Protein AF-A0A3D3WA96-F1 (afdb_monomer_lite)

Secondary structure (DSSP, 8-state):
--HHHHHHHHHHHHHHHHHHHHHSTHHHHHHHHHHHHHHT--SSPSPHHHHHHHHHHHHHHHHHHHHHH-

Foldseek 3Di:
DDPVVVVVVVVCVVCVVVVVCVVFCLVVQLVVVVVVVVVVVDPQPPPSVVSSVVSVVVRCVVCVVVVVVD

Structure (mmCIF, N/CA/C/O backbone):
data_AF-A0A3D3WA96-F1
#
_entry.id   AF-A0A3D3WA96-F1
#
loop_
_atom_site.group_PDB
_atom_site.id
_atom_site.type_symbol
_atom_site.label_atom_id
_atom_site.label_alt_id
_atom_site.label_comp_id
_atom_site.label_asym_id
_atom_site.label_entity_id
_atom_site.label_seq_id
_atom_site.pdbx_PDB_ins_code
_atom_site.Cartn_x
_atom_site.Cartn_y
_atom_site.Cartn_z
_atom_site.occupancy
_atom_site.B_iso_or_equiv
_atom_site.auth_seq_id
_atom_site.auth_comp_id
_atom_site.auth_asym_id
_atom_site.auth_atom_id
_atom_site.pdbx_PDB_model_num
ATOM 1 N N . MET A 1 1 ? 27.274 -13.659 -15.838 1.00 67.88 1 MET A N 1
ATOM 2 C CA . MET A 1 1 ? 26.668 -12.609 -14.999 1.00 67.88 1 MET A CA 1
ATOM 3 C C . MET A 1 1 ? 27.759 -12.044 -14.117 1.00 67.88 1 MET A C 1
ATOM 5 O O . MET A 1 1 ? 28.296 -12.784 -13.298 1.00 67.88 1 MET A O 1
ATOM 9 N N . GLY A 1 2 ? 28.169 -10.801 -14.357 1.00 90.62 2 GLY A N 1
ATOM 10 C CA . GLY A 1 2 ? 29.120 -10.124 -13.482 1.00 90.62 2 GLY A CA 1
ATOM 11 C C . GLY A 1 2 ? 28.487 -9.831 -12.122 1.00 90.62 2 GLY A C 1
ATOM 12 O O . GLY A 1 2 ? 27.267 -9.757 -11.992 1.00 90.62 2 GLY A O 1
ATOM 13 N N . VAL A 1 3 ? 29.317 -9.634 -11.097 1.00 92.00 3 VAL A N 1
ATOM 14 C CA . VAL A 1 3 ? 28.860 -9.245 -9.748 1.00 92.00 3 VAL A CA 1
ATOM 15 C C . VAL A 1 3 ? 28.045 -7.945 -9.777 1.00 92.00 3 VAL A C 1
ATOM 17 O O . VAL A 1 3 ? 27.104 -7.787 -9.004 1.00 92.00 3 VAL A O 1
ATOM 20 N N . LEU A 1 4 ? 28.374 -7.044 -10.712 1.00 91.62 4 LEU A N 1
ATOM 21 C CA . LEU A 1 4 ? 27.648 -5.797 -10.946 1.00 91.62 4 LEU A CA 1
ATOM 22 C C . LEU A 1 4 ? 26.223 -6.041 -11.473 1.00 91.62 4 LEU A C 1
ATOM 24 O O . LEU A 1 4 ? 25.286 -5.409 -10.993 1.00 91.62 4 LEU A O 1
ATOM 28 N N . ASP A 1 5 ? 26.043 -6.996 -12.390 1.00 91.12 5 ASP A N 1
ATOM 29 C CA . ASP A 1 5 ? 24.727 -7.339 -12.951 1.00 91.12 5 ASP A CA 1
ATOM 30 C C . ASP A 1 5 ? 23.802 -7.912 -11.869 1.00 91.12 5 ASP A C 1
ATOM 32 O O . ASP A 1 5 ? 22.630 -7.550 -11.780 1.00 91.12 5 ASP A O 1
ATOM 36 N N . ILE A 1 6 ? 24.348 -8.773 -11.001 1.00 93.44 6 ILE A N 1
ATOM 37 C CA . ILE A 1 6 ? 23.617 -9.360 -9.867 1.00 93.44 6 ILE A CA 1
ATOM 38 C C . ILE A 1 6 ? 23.205 -8.267 -8.873 1.00 93.44 6 ILE A C 1
ATOM 40 O O . ILE A 1 6 ? 22.071 -8.267 -8.394 1.00 93.44 6 ILE A O 1
ATOM 44 N N . LEU A 1 7 ? 24.101 -7.314 -8.591 1.00 93.81 7 LEU A N 1
ATOM 45 C CA . LEU A 1 7 ? 23.813 -6.165 -7.730 1.00 93.81 7 LEU A CA 1
ATOM 46 C C . LEU A 1 7 ? 22.661 -5.317 -8.280 1.00 93.81 7 LEU A C 1
ATOM 48 O O . LEU A 1 7 ? 21.714 -5.026 -7.553 1.00 93.81 7 LEU A O 1
ATOM 52 N N . ILE A 1 8 ? 22.708 -4.962 -9.565 1.00 93.25 8 ILE A N 1
ATOM 53 C CA . ILE A 1 8 ? 21.659 -4.164 -10.213 1.00 93.25 8 ILE A CA 1
ATOM 54 C C . ILE A 1 8 ? 20.318 -4.913 -10.197 1.00 93.25 8 ILE A C 1
ATOM 56 O O . ILE A 1 8 ? 19.281 -4.328 -9.881 1.00 93.25 8 ILE A O 1
ATOM 60 N N . MET A 1 9 ? 20.328 -6.219 -10.459 1.00 92.56 9 MET A N 1
ATOM 61 C CA . MET A 1 9 ? 19.121 -7.046 -10.454 1.00 92.56 9 MET A CA 1
ATOM 62 C C . MET A 1 9 ? 18.468 -7.133 -9.065 1.00 92.56 9 MET A C 1
ATOM 64 O O . MET A 1 9 ? 17.248 -7.015 -8.951 1.00 92.56 9 MET A O 1
ATOM 68 N N . MET A 1 10 ? 19.266 -7.261 -8.000 1.00 93.56 10 MET A N 1
ATOM 69 C CA . MET A 1 10 ? 18.778 -7.241 -6.613 1.00 93.56 10 MET A CA 1
ATOM 70 C C . MET A 1 10 ? 18.086 -5.918 -6.262 1.00 93.56 10 MET A C 1
ATOM 72 O O . MET A 1 10 ? 17.028 -5.920 -5.627 1.00 93.56 10 MET A O 1
ATOM 76 N N . VAL A 1 11 ? 18.656 -4.790 -6.697 1.00 93.00 11 VAL A N 1
ATOM 77 C CA . VAL A 1 11 ? 18.075 -3.458 -6.469 1.00 93.00 11 VAL A CA 1
ATOM 78 C C . VAL A 1 11 ? 16.704 -3.347 -7.134 1.00 93.00 11 VAL A C 1
ATOM 80 O O . VAL A 1 11 ? 15.747 -2.915 -6.490 1.00 93.00 11 VAL A O 1
ATOM 83 N N . ILE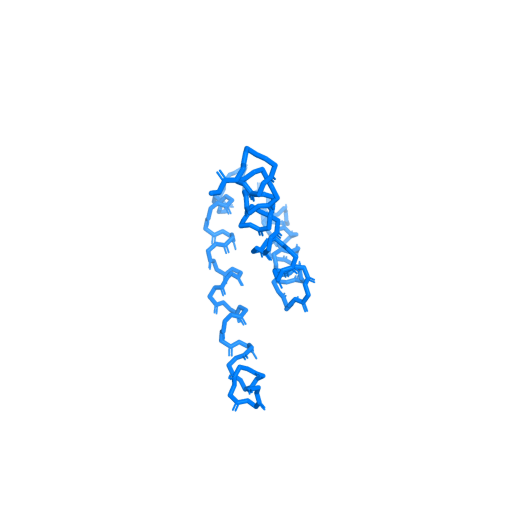 A 1 12 ? 16.583 -3.794 -8.386 1.00 93.50 12 ILE A N 1
ATOM 84 C CA . ILE A 1 12 ? 15.322 -3.750 -9.139 1.00 93.50 12 ILE A CA 1
ATOM 85 C C . ILE A 1 12 ? 14.253 -4.628 -8.477 1.00 93.50 12 ILE A C 1
ATOM 87 O O . ILE A 1 12 ? 13.127 -4.174 -8.295 1.00 93.50 12 ILE A O 1
ATOM 91 N N . ILE A 1 13 ? 14.595 -5.852 -8.066 1.00 93.44 13 ILE A N 1
ATOM 92 C CA . ILE A 1 13 ? 13.645 -6.774 -7.419 1.00 93.44 13 ILE A CA 1
ATOM 93 C C . ILE A 1 13 ? 13.183 -6.238 -6.056 1.00 93.44 13 ILE A C 1
ATOM 95 O O . ILE A 1 13 ? 12.021 -6.401 -5.694 1.00 93.44 13 ILE A O 1
ATOM 99 N N . THR A 1 14 ? 14.066 -5.567 -5.312 1.00 92.06 14 THR A N 1
ATOM 100 C CA . THR A 1 14 ? 13.747 -5.038 -3.976 1.00 92.06 14 THR A CA 1
ATOM 101 C C . THR A 1 14 ? 12.930 -3.743 -4.041 1.00 92.06 14 THR A C 1
ATOM 103 O O . THR A 1 14 ? 11.981 -3.563 -3.277 1.00 92.06 14 THR A O 1
ATOM 106 N N . LEU A 1 15 ? 13.267 -2.823 -4.952 1.00 93.12 15 LEU A N 1
ATOM 107 C CA . LEU A 1 15 ? 12.592 -1.522 -5.069 1.00 93.12 15 LEU A CA 1
ATOM 108 C C . LEU A 1 15 ? 11.360 -1.549 -5.977 1.00 93.12 15 LEU A C 1
ATOM 110 O O . LEU A 1 15 ? 10.420 -0.792 -5.738 1.00 93.12 15 LEU A O 1
ATOM 114 N N . GLY A 1 16 ? 11.343 -2.426 -6.981 1.00 91.56 16 GLY A N 1
ATOM 115 C CA . GLY A 1 16 ? 10.243 -2.594 -7.931 1.00 91.56 16 GLY A CA 1
ATOM 116 C C . GLY A 1 16 ? 8.856 -2.689 -7.283 1.00 91.56 16 GLY A C 1
ATOM 117 O O . GLY A 1 16 ? 7.998 -1.866 -7.614 1.00 91.56 16 GLY A O 1
ATOM 118 N N . PRO A 1 17 ? 8.613 -3.611 -6.328 1.00 87.19 17 PRO A N 1
ATOM 119 C CA . PRO A 1 17 ? 7.300 -3.734 -5.696 1.00 87.19 17 PRO A CA 1
ATOM 120 C C . PRO A 1 17 ? 6.920 -2.478 -4.906 1.00 87.19 17 PRO A C 1
ATOM 122 O O . PRO A 1 17 ? 5.771 -2.049 -4.945 1.00 87.19 17 PRO A O 1
ATOM 125 N N . THR A 1 18 ? 7.877 -1.837 -4.237 1.00 89.81 18 THR A N 1
ATOM 126 C CA . THR A 1 18 ? 7.621 -0.633 -3.434 1.00 89.81 18 THR A CA 1
ATOM 127 C C . THR A 1 18 ? 7.198 0.546 -4.310 1.00 89.81 18 THR A C 1
ATOM 129 O O . THR A 1 18 ? 6.242 1.249 -3.985 1.00 89.81 18 THR A O 1
ATOM 132 N N . ILE A 1 19 ? 7.867 0.740 -5.450 1.00 91.25 19 ILE A N 1
ATOM 133 C CA . ILE A 1 19 ? 7.509 1.782 -6.422 1.00 91.25 19 ILE A CA 1
ATOM 134 C C . ILE A 1 19 ? 6.125 1.511 -7.014 1.00 91.25 19 ILE A C 1
ATOM 136 O O . ILE A 1 19 ? 5.309 2.428 -7.085 1.00 91.25 19 ILE A O 1
ATOM 140 N N . LEU A 1 20 ? 5.827 0.256 -7.367 1.00 89.81 20 LEU A N 1
ATOM 141 C CA . LEU A 1 20 ? 4.499 -0.133 -7.843 1.00 89.81 20 LEU A CA 1
ATOM 142 C C . LEU A 1 20 ? 3.404 0.225 -6.835 1.00 89.81 20 LEU A C 1
ATOM 144 O O . LEU A 1 20 ? 2.414 0.853 -7.202 1.00 89.81 20 LEU A O 1
ATOM 148 N N . LEU A 1 21 ? 3.597 -0.104 -5.556 1.00 91.94 21 LEU A N 1
ATOM 149 C CA . LEU A 1 21 ? 2.630 0.236 -4.514 1.00 91.94 21 LEU A CA 1
ATOM 150 C C . LEU A 1 21 ? 2.428 1.754 -4.390 1.00 91.94 21 LEU A C 1
ATOM 152 O O . LEU A 1 21 ? 1.286 2.198 -4.279 1.00 91.94 21 LEU A O 1
ATOM 156 N N . MET A 1 22 ? 3.497 2.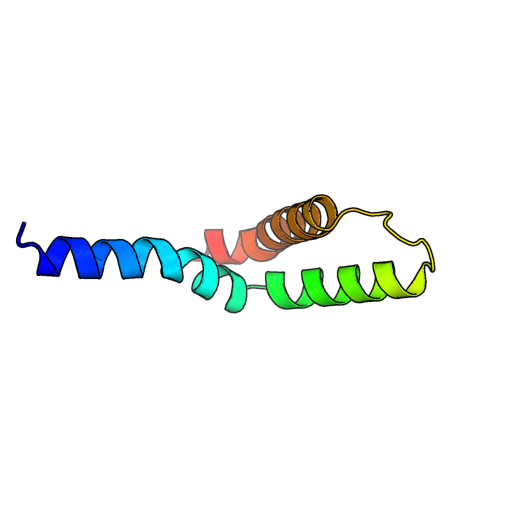553 -4.485 1.00 90.75 22 MET A N 1
ATOM 157 C CA . MET A 1 22 ? 3.410 4.019 -4.425 1.00 90.75 22 MET A CA 1
ATOM 158 C C . MET A 1 22 ? 2.642 4.636 -5.602 1.00 90.75 22 MET A C 1
ATOM 160 O O . MET A 1 22 ? 1.963 5.644 -5.413 1.00 90.75 22 MET A O 1
ATOM 164 N N . MET A 1 23 ? 2.718 4.026 -6.786 1.00 89.81 23 MET A N 1
ATOM 165 C CA . MET A 1 23 ? 2.031 4.483 -8.002 1.00 89.81 23 MET A CA 1
ATOM 166 C C . MET A 1 23 ? 0.543 4.093 -8.050 1.00 89.81 23 MET A C 1
ATOM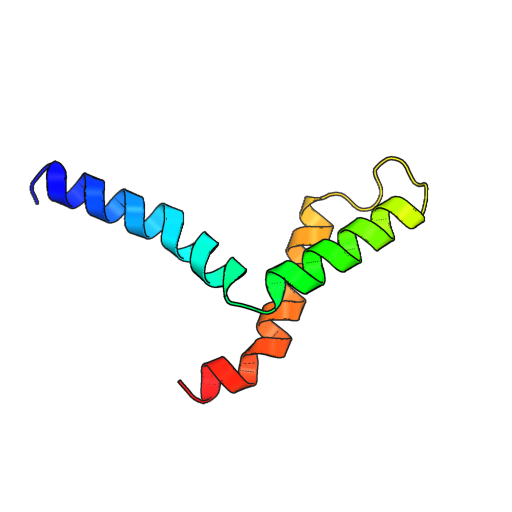 168 O O . MET A 1 23 ? -0.190 4.570 -8.914 1.00 89.81 23 MET A O 1
ATOM 172 N N . THR A 1 24 ? 0.079 3.234 -7.138 1.00 92.19 24 THR A N 1
ATOM 173 C CA . THR A 1 24 ? -1.304 2.721 -7.108 1.00 92.19 24 THR A CA 1
ATOM 174 C C . THR A 1 24 ? -2.153 3.386 -6.015 1.00 92.19 24 THR A C 1
ATOM 176 O O . THR A 1 24 ? -1.688 4.218 -5.232 1.00 92.19 24 THR A O 1
ATOM 179 N N . SER A 1 25 ? -3.422 2.979 -5.899 1.00 91.38 25 SER A N 1
ATOM 180 C CA . SER A 1 25 ? -4.324 3.396 -4.815 1.00 91.38 25 SER A CA 1
ATOM 181 C C . SER A 1 25 ? -3.893 2.939 -3.411 1.00 91.38 25 SER A C 1
ATOM 183 O O . SER A 1 25 ? -4.460 3.422 -2.426 1.00 91.38 25 SER A O 1
ATOM 185 N N . PHE A 1 26 ? -2.900 2.047 -3.296 1.00 95.06 26 PHE A N 1
ATOM 186 C CA . PHE A 1 26 ? -2.461 1.451 -2.031 1.00 95.06 26 PHE A CA 1
ATOM 187 C C . PHE A 1 26 ? -2.115 2.488 -0.963 1.00 95.06 26 PHE A C 1
ATOM 189 O O . PHE A 1 26 ? -2.637 2.419 0.152 1.00 95.06 26 PHE A O 1
ATOM 196 N N . THR A 1 27 ? -1.310 3.495 -1.312 1.00 93.50 27 THR A N 1
ATOM 197 C CA . THR A 1 27 ? -0.867 4.540 -0.376 1.00 93.50 27 THR A CA 1
ATOM 198 C C . THR A 1 27 ? -2.045 5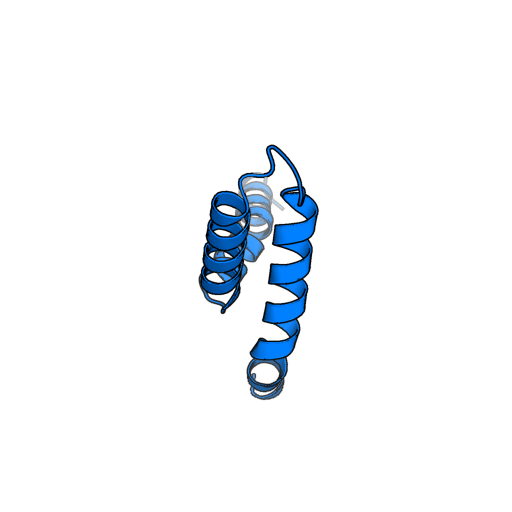.270 0.271 1.00 93.50 27 THR A C 1
ATOM 200 O O . THR A 1 27 ? -2.061 5.481 1.481 1.00 93.50 27 THR A O 1
ATOM 203 N N . ARG A 1 28 ? -3.077 5.617 -0.509 1.00 94.69 28 ARG A N 1
ATOM 204 C CA . ARG A 1 28 ? -4.258 6.327 0.012 1.00 94.69 28 ARG A CA 1
ATOM 205 C C . ARG A 1 28 ? -5.060 5.449 0.969 1.00 94.69 28 ARG A C 1
ATOM 207 O O . ARG A 1 28 ? -5.440 5.908 2.042 1.00 94.69 28 ARG A O 1
ATOM 214 N N . ILE A 1 29 ? -5.278 4.186 0.607 1.00 95.44 29 ILE A N 1
ATOM 215 C CA . ILE A 1 29 ? -6.070 3.248 1.413 1.00 95.44 29 ILE A CA 1
ATOM 216 C C . ILE A 1 29 ? -5.368 2.952 2.741 1.00 95.44 29 ILE A C 1
ATOM 218 O O . ILE A 1 29 ? -6.000 3.026 3.795 1.00 95.44 29 ILE A O 1
ATOM 222 N N . VAL A 1 30 ? -4.057 2.682 2.719 1.00 95.00 30 VAL A N 1
ATOM 223 C CA . VAL A 1 30 ? -3.307 2.352 3.941 1.00 95.00 30 VAL A CA 1
ATOM 224 C C . VAL A 1 30 ? -3.270 3.530 4.920 1.00 95.00 30 VAL A C 1
ATOM 226 O O . VAL A 1 30 ? -3.373 3.320 6.130 1.00 95.00 30 VAL A O 1
ATOM 229 N N . ILE A 1 31 ? -3.186 4.769 4.417 1.00 94.50 31 ILE A N 1
ATOM 230 C CA . ILE A 1 31 ? -3.208 5.986 5.242 1.00 94.50 31 ILE A CA 1
ATOM 231 C C . ILE A 1 31 ? -4.574 6.157 5.909 1.00 94.50 31 ILE A C 1
ATOM 233 O O . ILE A 1 31 ? -4.638 6.345 7.123 1.00 94.50 31 ILE A O 1
ATOM 237 N N . VAL A 1 32 ? -5.668 6.039 5.149 1.00 95.38 32 VAL A N 1
ATOM 238 C CA . VAL A 1 32 ? -7.029 6.184 5.693 1.00 95.38 32 VAL A CA 1
ATOM 239 C C . VAL A 1 32 ? -7.316 5.114 6.747 1.00 95.38 32 VAL A C 1
ATOM 241 O O . VAL A 1 32 ? -7.801 5.441 7.829 1.00 95.38 32 VAL A O 1
ATOM 244 N N . LEU A 1 33 ? -6.953 3.854 6.489 1.00 93.44 33 LEU A N 1
ATOM 245 C CA . LEU A 1 33 ? -7.116 2.773 7.466 1.00 93.44 33 LEU A CA 1
ATOM 246 C C . LEU A 1 33 ? -6.232 2.966 8.709 1.00 93.44 33 LEU A C 1
ATOM 248 O O . LEU A 1 33 ? -6.648 2.636 9.818 1.00 93.44 33 LEU A O 1
ATOM 252 N N . SER A 1 34 ? -5.034 3.534 8.553 1.00 90.88 34 SER A N 1
ATOM 253 C CA . SER A 1 34 ? -4.155 3.860 9.684 1.00 90.88 34 SER A CA 1
ATOM 254 C C . SER A 1 34 ? -4.718 4.992 10.544 1.00 90.88 34 SER A C 1
ATOM 256 O O . SER A 1 34 ? -4.647 4.923 11.771 1.00 90.88 34 SER A O 1
ATOM 258 N N . PHE A 1 35 ? -5.323 6.009 9.927 1.00 91.69 35 PHE A N 1
ATOM 259 C CA . PHE A 1 35 ? 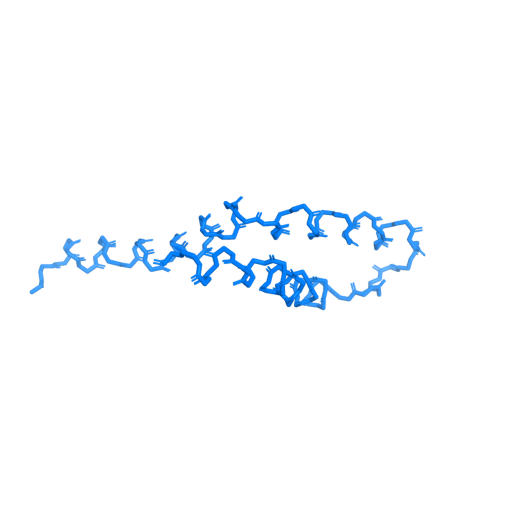-6.033 7.056 10.661 1.00 91.69 35 PHE A CA 1
ATOM 260 C C . PHE A 1 35 ? -7.285 6.526 11.352 1.00 91.69 35 PHE A C 1
ATOM 262 O O . PHE A 1 35 ? -7.500 6.854 12.517 1.00 91.69 35 PHE A O 1
ATOM 269 N N . LEU A 1 36 ? -8.049 5.648 10.696 1.00 90.69 36 LEU A N 1
ATOM 270 C CA . LEU A 1 36 ? -9.176 4.953 11.315 1.00 90.69 36 LEU A CA 1
ATOM 271 C C . LEU A 1 36 ? -8.719 4.173 12.556 1.00 90.69 36 LEU A C 1
ATOM 273 O O . LEU A 1 36 ? -9.323 4.303 13.615 1.00 90.69 36 LEU A O 1
ATOM 277 N N . ARG A 1 37 ? -7.611 3.425 12.458 1.00 87.25 37 ARG A N 1
ATOM 278 C CA . ARG A 1 37 ? -7.022 2.707 13.600 1.00 87.25 37 ARG A CA 1
ATOM 279 C C . ARG A 1 37 ? -6.700 3.650 14.757 1.00 87.25 37 ARG A C 1
ATOM 281 O O . ARG A 1 37 ? -7.048 3.348 15.891 1.00 87.25 37 ARG A O 1
ATOM 288 N N . ASN A 1 38 ? -6.053 4.782 14.483 1.00 87.12 38 ASN A N 1
ATOM 289 C CA . ASN A 1 38 ? -5.719 5.753 15.527 1.00 87.12 38 ASN A CA 1
ATOM 290 C C . ASN A 1 38 ? -6.979 6.366 16.163 1.00 87.12 38 ASN A C 1
ATOM 292 O O . ASN A 1 38 ? -7.005 6.594 17.369 1.00 87.12 38 ASN A O 1
ATOM 296 N N . ALA A 1 39 ? -8.031 6.589 15.371 1.00 88.56 39 ALA A N 1
ATOM 297 C CA . ALA A 1 39 ? -9.299 7.137 15.846 1.00 88.56 39 ALA A CA 1
ATOM 298 C C . ALA A 1 39 ? -10.086 6.170 16.750 1.00 88.56 39 ALA A C 1
ATOM 300 O O . ALA A 1 39 ? -10.843 6.625 17.602 1.00 88.56 39 ALA A O 1
ATOM 301 N N . LEU A 1 40 ? -9.898 4.851 16.606 1.00 86.56 40 LEU A N 1
ATOM 302 C CA . LEU A 1 40 ? -10.578 3.842 17.430 1.00 86.56 40 LEU A CA 1
ATOM 303 C C . LEU A 1 40 ? -10.086 3.801 18.889 1.00 86.56 40 LEU A C 1
ATOM 305 O O . LEU A 1 40 ? -10.733 3.175 19.723 1.00 86.56 40 LEU A O 1
ATOM 309 N N . GLY A 1 41 ? -8.957 4.441 19.222 1.00 79.62 41 GLY A N 1
ATOM 310 C CA . GLY A 1 41 ? -8.441 4.522 20.598 1.00 79.62 41 GLY A CA 1
ATOM 311 C C . GLY A 1 41 ? -8.015 3.179 21.216 1.00 79.62 41 GLY A C 1
ATOM 312 O O . GLY A 1 41 ? -7.620 3.127 22.380 1.00 79.62 41 GLY A O 1
ATOM 313 N N . THR A 1 42 ? -8.072 2.084 20.455 1.00 77.31 42 THR A N 1
ATOM 314 C CA . THR A 1 42 ? -7.673 0.740 20.877 1.00 77.31 42 THR A CA 1
ATOM 315 C C . THR A 1 42 ? -6.178 0.542 20.652 1.00 77.31 42 THR A C 1
ATOM 317 O O . THR A 1 42 ? -5.683 0.731 19.544 1.00 77.31 42 THR A O 1
ATOM 320 N N . GLN A 1 43 ? -5.437 0.141 21.692 1.00 70.06 43 GLN A N 1
ATOM 321 C CA . GLN A 1 43 ? -3.972 0.263 21.684 1.00 70.06 43 GLN A CA 1
ATOM 322 C C . GLN A 1 43 ? -3.244 -0.557 20.608 1.00 70.06 43 GLN A C 1
ATOM 324 O O . GLN A 1 43 ? -2.161 -0.150 20.203 1.00 70.06 43 GLN A O 1
ATOM 329 N N . GLN A 1 44 ? -3.791 -1.673 20.113 1.00 68.94 44 GLN A N 1
ATOM 330 C CA . GLN A 1 44 ? -3.118 -2.491 19.082 1.00 68.94 44 GLN A CA 1
ATOM 331 C C . GLN A 1 44 ? -4.067 -3.248 18.140 1.00 68.94 44 GLN A C 1
ATOM 333 O O . GLN A 1 44 ? -3.618 -3.991 17.264 1.00 68.94 44 GLN A O 1
ATOM 338 N N . THR A 1 45 ? -5.376 -3.046 18.276 1.00 79.88 45 THR A N 1
ATOM 339 C CA . THR A 1 45 ? -6.371 -3.635 17.378 1.00 79.88 45 THR A CA 1
ATOM 340 C C . THR A 1 45 ? -6.772 -2.574 16.357 1.00 79.88 45 THR A C 1
ATOM 342 O O . THR A 1 45 ? -7.195 -1.500 16.782 1.00 79.88 45 THR A O 1
ATOM 345 N N . PRO A 1 46 ? -6.667 -2.813 15.037 1.00 77.88 46 PRO A N 1
ATOM 346 C CA . PRO A 1 46 ? -6.142 -3.992 14.338 1.00 77.88 46 PRO A CA 1
ATOM 347 C C . PRO A 1 46 ? -4.603 -3.962 14.144 1.00 77.88 46 PRO A C 1
ATOM 349 O O . PRO A 1 46 ? -4.037 -2.883 13.928 1.00 77.88 46 PRO A O 1
ATOM 352 N N . PRO A 1 47 ? -3.924 -5.130 14.119 1.00 89.81 47 PRO A N 1
ATOM 353 C CA . PRO A 1 47 ? -2.496 -5.235 13.815 1.00 89.81 47 PRO A CA 1
ATOM 354 C C . PRO A 1 47 ? -2.124 -4.614 12.464 1.00 89.81 47 PRO A C 1
ATOM 356 O O . PRO A 1 47 ? -2.880 -4.692 11.494 1.00 89.81 47 PRO A O 1
ATOM 359 N N . ASN A 1 48 ? -0.907 -4.070 12.361 1.00 89.69 48 ASN A N 1
ATOM 360 C CA . ASN A 1 48 ? -0.419 -3.426 11.134 1.00 89.69 48 ASN A CA 1
ATOM 361 C C . ASN A 1 48 ? -0.434 -4.366 9.914 1.00 89.69 48 ASN A C 1
ATOM 363 O O . ASN A 1 48 ? -0.736 -3.941 8.804 1.00 89.69 48 ASN A O 1
ATOM 367 N N . GLN A 1 49 ? -0.170 -5.656 10.133 1.00 91.75 49 GLN A N 1
ATOM 368 C CA . GLN A 1 49 ? -0.229 -6.683 9.091 1.00 91.75 49 GLN A CA 1
ATOM 369 C C . GLN A 1 49 ? -1.634 -6.823 8.488 1.00 91.75 49 GLN A C 1
ATOM 371 O O . GLN A 1 49 ? -1.761 -6.979 7.276 1.00 91.75 49 GLN A O 1
ATOM 376 N N . ILE A 1 50 ? -2.688 -6.707 9.306 1.00 93.19 50 ILE A N 1
ATOM 377 C CA . ILE A 1 50 ? -4.077 -6.786 8.831 1.00 93.19 50 ILE A CA 1
ATOM 378 C C . ILE A 1 50 ? -4.427 -5.540 8.019 1.00 93.19 50 ILE A C 1
ATOM 380 O O . ILE A 1 50 ? -4.993 -5.657 6.938 1.00 93.19 50 ILE A O 1
ATOM 384 N N . VAL A 1 51 ? -4.044 -4.352 8.499 1.00 93.19 51 VAL A N 1
ATOM 385 C CA . VAL A 1 51 ? -4.273 -3.088 7.779 1.00 93.19 51 VAL A CA 1
ATOM 386 C C . VAL A 1 51 ? -3.612 -3.110 6.398 1.00 93.19 51 VAL A C 1
ATOM 388 O O . VAL A 1 51 ? -4.248 -2.764 5.404 1.00 93.19 51 VAL A O 1
ATOM 391 N N . ILE A 1 52 ? -2.359 -3.567 6.326 1.00 93.69 52 ILE A N 1
ATOM 392 C CA . ILE A 1 52 ? -1.625 -3.704 5.062 1.00 93.69 52 ILE A CA 1
ATOM 393 C C . ILE A 1 52 ? -2.287 -4.749 4.156 1.00 93.69 52 ILE A C 1
ATOM 395 O O . ILE A 1 52 ? -2.474 -4.485 2.970 1.00 93.69 52 ILE A O 1
ATOM 399 N N . GLY A 1 53 ? -2.684 -5.905 4.699 1.00 94.56 53 GLY A N 1
ATOM 400 C CA . GLY A 1 53 ? -3.375 -6.948 3.937 1.00 94.56 53 GLY A CA 1
ATOM 401 C C . GLY A 1 53 ? -4.685 -6.451 3.320 1.00 94.56 53 GLY A C 1
ATOM 402 O O . GLY A 1 53 ? -4.905 -6.619 2.122 1.00 94.56 53 GLY A O 1
ATOM 403 N N . LEU A 1 54 ? -5.519 -5.761 4.104 1.00 94.38 54 LEU A N 1
ATOM 404 C CA . LEU A 1 54 ? -6.754 -5.138 3.618 1.00 94.38 54 LEU A CA 1
ATOM 405 C C . LEU A 1 54 ? -6.471 -4.094 2.531 1.00 94.38 54 LEU A C 1
ATOM 407 O O . LEU A 1 54 ? -7.145 -4.079 1.502 1.00 94.38 54 LEU A O 1
ATOM 411 N N . ALA A 1 55 ? -5.452 -3.253 2.721 1.00 94.56 55 ALA A N 1
ATOM 412 C CA . ALA A 1 55 ? -5.075 -2.243 1.737 1.00 94.56 55 ALA A CA 1
ATOM 413 C C . ALA A 1 55 ? -4.600 -2.854 0.407 1.00 94.56 55 ALA A C 1
ATOM 415 O O . ALA A 1 55 ? -4.932 -2.323 -0.655 1.00 94.56 55 ALA A O 1
ATOM 416 N N . LEU A 1 56 ? -3.869 -3.975 0.444 1.00 93.94 56 LEU A N 1
ATOM 417 C CA . LEU A 1 56 ? -3.444 -4.701 -0.758 1.00 93.94 56 LEU A CA 1
ATOM 418 C C . LEU A 1 56 ? -4.637 -5.298 -1.510 1.00 93.94 56 LEU A C 1
ATOM 420 O O . LEU A 1 56 ? -4.766 -5.064 -2.710 1.00 93.94 56 LEU A O 1
ATOM 424 N N . PHE A 1 57 ? -5.536 -6.007 -0.820 1.00 94.94 57 PHE A N 1
ATOM 425 C CA . PHE A 1 57 ? -6.714 -6.605 -1.460 1.00 94.94 57 PHE A CA 1
ATOM 426 C C . PHE A 1 57 ? -7.629 -5.557 -2.095 1.00 94.94 57 PHE A C 1
ATOM 428 O O . PHE A 1 57 ? -8.033 -5.708 -3.247 1.00 94.94 57 PHE A O 1
ATOM 435 N N . LEU A 1 58 ? -7.910 -4.466 -1.378 1.00 94.00 58 LEU A N 1
ATOM 436 C CA . LEU A 1 58 ? -8.720 -3.370 -1.910 1.00 94.00 58 LEU A CA 1
ATOM 437 C C . LEU A 1 58 ? -8.042 -2.692 -3.106 1.00 94.00 58 LEU A C 1
ATOM 439 O O . LEU A 1 58 ? -8.718 -2.347 -4.070 1.00 94.00 58 LEU A O 1
ATOM 443 N N . SER A 1 59 ? -6.715 -2.537 -3.083 1.00 93.38 59 SER A N 1
ATOM 444 C CA . SER A 1 59 ? -5.984 -1.953 -4.216 1.00 93.38 59 SER A CA 1
ATOM 445 C C . SER A 1 59 ? -6.021 -2.837 -5.452 1.00 93.38 59 SER A C 1
ATOM 447 O O . SER A 1 59 ? -6.246 -2.323 -6.540 1.00 93.38 59 SER A O 1
ATOM 449 N N . LEU A 1 60 ? -5.848 -4.153 -5.301 1.00 91.62 60 LEU A N 1
ATOM 450 C CA . LEU A 1 60 ? -5.953 -5.092 -6.420 1.00 91.62 60 LEU A CA 1
ATOM 451 C C . LEU A 1 60 ? -7.362 -5.094 -7.025 1.00 91.62 60 LEU A C 1
ATOM 453 O O . LEU A 1 60 ? -7.499 -5.104 -8.244 1.00 91.62 60 LEU A O 1
ATOM 457 N N . PHE A 1 61 ? -8.398 -5.017 -6.185 1.00 91.81 61 PHE A N 1
ATOM 458 C CA . PHE A 1 61 ? -9.784 -4.911 -6.641 1.00 91.81 61 PHE A CA 1
ATOM 459 C C . PHE A 1 61 ? -10.041 -3.613 -7.424 1.00 91.81 61 PHE A C 1
ATOM 461 O O . PHE A 1 61 ? -10.624 -3.645 -8.502 1.00 91.81 61 PHE A O 1
ATOM 468 N N . ILE A 1 62 ? -9.560 -2.471 -6.923 1.00 92.00 62 ILE A N 1
ATOM 469 C CA . ILE A 1 62 ? -9.741 -1.163 -7.577 1.00 92.00 62 ILE A CA 1
ATOM 470 C C . ILE A 1 62 ? -8.915 -1.050 -8.866 1.00 92.00 62 ILE A C 1
ATOM 472 O O . ILE A 1 62 ? -9.362 -0.422 -9.823 1.00 92.00 62 ILE A O 1
ATOM 476 N N . MET A 1 63 ? -7.725 -1.653 -8.907 1.00 92.50 63 MET A N 1
ATOM 477 C CA . MET A 1 63 ? -6.830 -1.613 -10.070 1.00 92.50 63 MET A CA 1
ATOM 478 C C . MET A 1 63 ? -7.163 -2.662 -11.139 1.00 92.50 63 MET A C 1
ATOM 480 O O . MET A 1 63 ? -6.555 -2.625 -12.205 1.00 92.50 63 MET A O 1
ATOM 484 N N . GLN A 1 64 ? -8.115 -3.571 -10.902 1.00 88.75 64 GLN A N 1
ATOM 485 C CA . GLN A 1 64 ? -8.523 -4.595 -11.870 1.00 88.75 64 GLN A CA 1
ATOM 486 C C . GLN A 1 64 ? -8.782 -4.065 -13.302 1.00 88.75 64 GLN A C 1
ATOM 488 O O . GLN A 1 64 ? -8.266 -4.684 -14.230 1.00 88.75 64 GLN A O 1
ATOM 493 N N . PRO A 1 65 ? -9.519 -2.955 -13.535 1.00 85.94 65 PRO A N 1
ATOM 494 C CA . PRO A 1 65 ? -9.711 -2.426 -14.890 1.00 85.94 65 PRO A CA 1
ATOM 495 C C . PRO A 1 65 ? -8.407 -1.925 -15.517 1.00 85.94 65 PRO A C 1
ATOM 497 O O . PRO A 1 65 ? -8.139 -2.21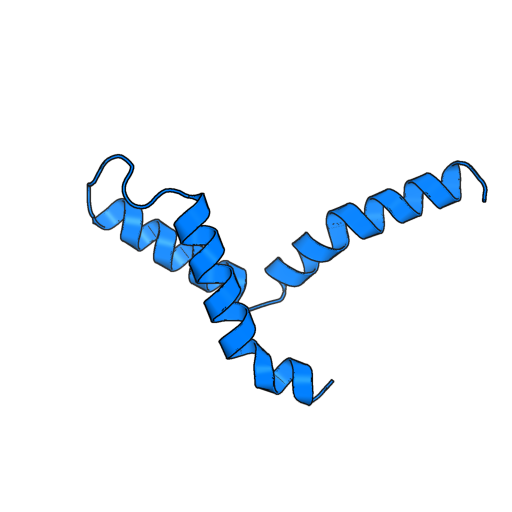4 -16.675 1.00 85.94 65 PRO A O 1
ATOM 500 N N . VAL A 1 66 ? -7.552 -1.255 -14.740 1.00 85.38 66 VAL A N 1
ATOM 501 C CA . VAL A 1 66 ? -6.267 -0.727 -15.226 1.00 85.38 66 VAL A CA 1
ATOM 502 C C . VAL A 1 66 ? -5.328 -1.867 -15.628 1.00 85.38 66 VAL A C 1
ATOM 504 O O . VAL A 1 66 ? -4.642 -1.775 -16.634 1.00 85.38 66 VAL A O 1
ATOM 507 N N . LEU A 1 67 ? -5.336 -2.970 -14.875 1.00 81.31 67 LEU A N 1
ATOM 508 C CA . LEU A 1 67 ? -4.601 -4.195 -15.209 1.00 81.31 67 LEU A CA 1
ATOM 509 C C . LEU A 1 67 ? -5.161 -4.929 -16.438 1.00 81.31 67 LEU A C 1
ATOM 511 O O . LEU A 1 67 ? -4.445 -5.738 -17.013 1.00 81.31 67 LEU A O 1
ATOM 515 N N . GLY A 1 68 ? -6.429 -4.704 -16.797 1.00 80.94 68 GLY A N 1
ATOM 516 C CA . GLY A 1 68 ? -7.054 -5.286 -17.987 1.00 80.94 68 GLY A CA 1
ATOM 517 C C . GLY A 1 68 ? -6.903 -4.437 -19.251 1.00 80.94 68 GLY A C 1
ATOM 518 O O . GLY A 1 68 ? -7.087 -4.957 -20.348 1.00 80.94 68 GLY A O 1
ATOM 519 N N . GLU A 1 69 ? -6.598 -3.146 -19.103 1.00 75.94 69 GLU A N 1
ATOM 520 C CA . GLU A 1 69 ? -6.369 -2.204 -20.207 1.00 75.94 69 GLU A CA 1
ATOM 521 C C . GLU A 1 69 ? -4.896 -2.120 -20.650 1.00 75.94 69 GLU A C 1
ATOM 523 O O . GLU A 1 69 ? -4.625 -1.637 -21.750 1.00 75.94 69 GLU A O 1
ATOM 528 N N . ILE A 1 70 ? -3.960 -2.571 -19.806 1.00 70.00 70 ILE A N 1
ATOM 529 C CA . ILE A 1 70 ? -2.512 -2.667 -20.083 1.00 70.00 70 ILE A CA 1
ATOM 530 C C . ILE A 1 70 ? -2.192 -4.032 -20.694 1.00 70.00 70 ILE A C 1
ATOM 532 O O . ILE A 1 70 ? -1.417 -4.059 -21.678 1.00 70.00 70 ILE A O 1
#

Radius of gyration: 16.4 Å; chains: 1; bounding box: 40×20×42 Å

pLDDT: mean 89.31, std 6.69, range [67.88, 95.44]

Sequence (70 aa):
MGVLDILIMMVIITLGPTILLMMTSFTRIVIVLSFLRNALGTQQTPPNQIVIGLALFLSLFIMQPVLGEI